Protein AF-A0A1A1YEW7-F1 (afdb_monomer_lite)

Organism: NCBI:txid451644

pLDDT: mean 77.47, std 19.4, range [44.66, 97.31]

Structure (mmCIF, N/CA/C/O backbone):
data_AF-A0A1A1YEW7-F1
#
_entry.id   AF-A0A1A1YEW7-F1
#
loop_
_atom_site.group_PDB
_atom_site.id
_atom_site.type_symbol
_atom_site.label_atom_id
_atom_site.label_alt_id
_atom_site.label_comp_id
_atom_site.label_asym_id
_atom_site.label_entity_id
_atom_site.label_seq_id
_atom_site.pdbx_PDB_ins_code
_atom_site.Cartn_x
_atom_site.Cartn_y
_atom_site.Cartn_z
_atom_site.occupancy
_atom_site.B_iso_or_equiv
_atom_site.auth_seq_id
_atom_site.auth_comp_id
_atom_site.auth_asym_id
_atom_site.auth_atom_id
_atom_site.pdbx_PDB_model_num
ATOM 1 N N . MET A 1 1 ? 8.725 6.239 5.226 1.00 45.47 1 MET A N 1
ATOM 2 C CA . MET A 1 1 ? 10.064 6.026 5.833 1.00 45.47 1 MET A CA 1
ATOM 3 C C . MET A 1 1 ? 10.259 4.528 6.096 1.00 45.47 1 MET A C 1
ATOM 5 O O . MET A 1 1 ? 10.280 4.098 7.235 1.00 45.47 1 MET A O 1
ATOM 9 N N . PHE A 1 2 ? 10.312 3.707 5.037 1.00 48.97 2 PHE A N 1
ATOM 10 C CA . PHE A 1 2 ? 10.470 2.240 5.139 1.00 48.97 2 PHE A CA 1
ATOM 11 C C . PHE A 1 2 ? 11.811 1.732 4.604 1.00 48.97 2 PHE A C 1
ATOM 13 O O . PHE A 1 2 ? 12.194 0.607 4.905 1.00 48.97 2 PHE A O 1
ATOM 20 N N . ARG A 1 3 ? 12.558 2.587 3.893 1.00 51.78 3 ARG A N 1
ATOM 21 C CA . ARG A 1 3 ? 13.911 2.292 3.401 1.00 51.78 3 ARG A CA 1
ATOM 22 C C . ARG A 1 3 ? 14.889 1.953 4.540 1.00 51.78 3 ARG A C 1
ATOM 24 O O . ARG A 1 3 ? 15.811 1.180 4.331 1.00 51.78 3 ARG A O 1
ATOM 31 N N . GLU A 1 4 ? 14.653 2.473 5.745 1.00 49.06 4 GLU A N 1
ATOM 32 C CA . GLU A 1 4 ? 15.453 2.169 6.941 1.00 49.06 4 GLU A CA 1
ATOM 33 C C . GLU A 1 4 ? 15.186 0.772 7.518 1.00 49.06 4 GLU A C 1
ATOM 35 O O . GLU A 1 4 ? 16.104 0.137 8.025 1.00 49.06 4 GLU A O 1
ATOM 40 N N . LEU A 1 5 ? 13.963 0.243 7.388 1.00 46.66 5 LEU A N 1
ATOM 41 C CA . LEU A 1 5 ? 13.632 -1.096 7.891 1.00 46.66 5 LEU A CA 1
ATOM 42 C C . LEU A 1 5 ? 14.187 -2.210 6.991 1.00 46.66 5 LEU A C 1
ATOM 44 O O . LEU A 1 5 ? 14.496 -3.286 7.492 1.00 46.66 5 LEU A O 1
ATOM 48 N N . SER A 1 6 ? 14.387 -1.949 5.694 1.00 50.50 6 SER A N 1
ATOM 49 C CA . SER A 1 6 ? 15.063 -2.886 4.781 1.00 50.50 6 SER A CA 1
ATOM 50 C C . SER A 1 6 ? 16.541 -3.080 5.113 1.00 50.50 6 SER A C 1
ATOM 52 O O . SER A 1 6 ? 17.089 -4.154 4.887 1.00 50.50 6 SER A O 1
ATOM 54 N N . ALA A 1 7 ? 17.199 -2.043 5.641 1.00 44.66 7 ALA A N 1
ATOM 55 C CA . ALA A 1 7 ? 18.616 -2.109 5.990 1.00 44.66 7 ALA A CA 1
ATOM 56 C C . ALA A 1 7 ? 18.875 -2.976 7.235 1.00 44.66 7 ALA A C 1
ATOM 58 O O . ALA A 1 7 ? 19.978 -3.490 7.395 1.00 44.66 7 ALA A O 1
ATOM 59 N N . LEU A 1 8 ? 17.865 -3.160 8.093 1.00 46.69 8 LEU A N 1
ATOM 60 C CA . LEU A 1 8 ? 18.003 -3.859 9.373 1.00 46.69 8 LEU A CA 1
ATOM 61 C C . LEU A 1 8 ? 18.042 -5.394 9.244 1.00 46.69 8 LEU A C 1
ATOM 63 O O . LEU A 1 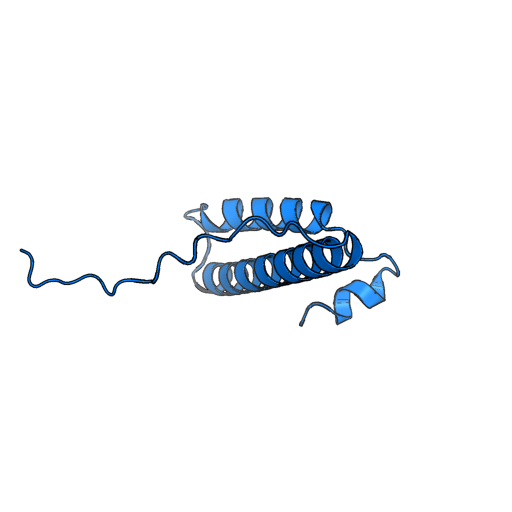8 ? 18.640 -6.035 10.100 1.00 46.69 8 LEU A O 1
ATOM 67 N N . ASP A 1 9 ? 17.488 -5.970 8.169 1.00 49.00 9 ASP A N 1
ATOM 68 C CA . ASP A 1 9 ? 17.459 -7.430 7.930 1.00 49.00 9 ASP A CA 1
ATOM 69 C C . ASP A 1 9 ? 18.383 -7.890 6.781 1.00 49.00 9 ASP A C 1
ATOM 71 O O . ASP A 1 9 ? 18.457 -9.082 6.483 1.00 49.00 9 ASP A O 1
ATOM 75 N N . GLY A 1 10 ? 19.071 -6.970 6.091 1.00 47.06 10 GLY A N 1
ATOM 76 C CA . GLY A 1 10 ? 20.021 -7.285 5.008 1.00 47.06 10 GL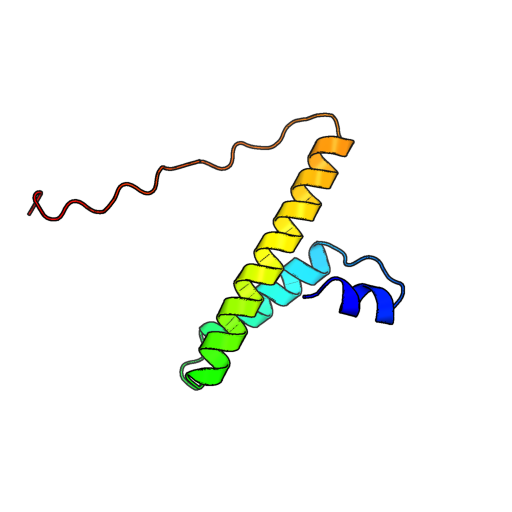Y A CA 1
ATOM 77 C C . GLY A 1 10 ? 19.426 -7.975 3.767 1.00 47.06 10 GLY A C 1
ATOM 78 O O . GLY A 1 10 ? 20.154 -8.267 2.820 1.00 47.06 10 GLY A O 1
ATOM 79 N N . GLN A 1 11 ? 18.117 -8.229 3.745 1.00 52.69 11 GLN A N 1
ATOM 80 C CA . GLN A 1 11 ? 17.397 -8.838 2.632 1.00 52.69 11 GLN A CA 1
ATOM 81 C C . GLN A 1 11 ? 16.657 -7.764 1.825 1.00 52.69 11 GLN A C 1
ATOM 83 O O . GLN A 1 11 ? 15.977 -6.916 2.414 1.00 52.69 11 GLN A O 1
ATOM 88 N N . PRO A 1 12 ? 16.743 -7.793 0.482 1.00 58.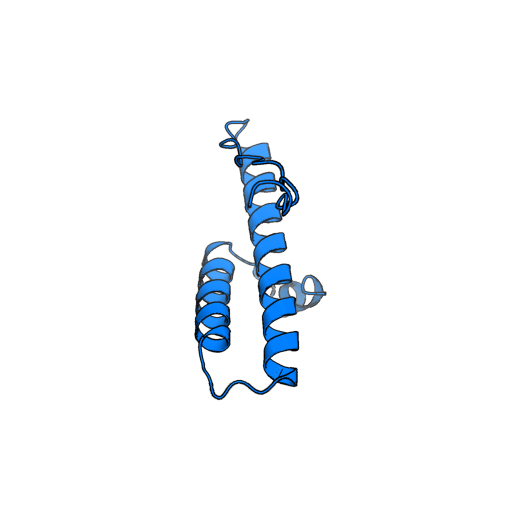59 12 PRO A N 1
ATOM 89 C CA . PRO A 1 12 ? 15.927 -6.923 -0.350 1.00 58.59 12 PRO A CA 1
ATOM 90 C C . PRO A 1 12 ? 14.448 -7.183 -0.043 1.00 58.59 12 PRO A C 1
ATOM 92 O O . PRO A 1 12 ? 14.014 -8.329 0.076 1.00 58.59 12 PRO A O 1
ATOM 95 N N . ILE A 1 13 ? 13.670 -6.113 0.121 1.00 68.06 13 ILE A N 1
ATOM 96 C CA . ILE A 1 13 ? 12.222 -6.244 0.267 1.00 68.06 13 ILE A CA 1
ATOM 97 C C . ILE A 1 13 ? 11.673 -6.825 -1.039 1.00 68.06 13 ILE A C 1
ATOM 99 O O . ILE A 1 13 ? 11.682 -6.163 -2.072 1.00 68.06 13 ILE A O 1
ATOM 103 N N . ASP A 1 14 ? 11.194 -8.065 -0.968 1.00 83.56 14 ASP A N 1
ATOM 104 C CA . ASP A 1 14 ? 10.546 -8.751 -2.082 1.00 83.56 14 ASP A CA 1
ATOM 105 C C . ASP A 1 14 ? 9.103 -8.244 -2.274 1.00 83.56 14 ASP A C 1
ATOM 107 O O . ASP A 1 14 ? 8.355 -8.025 -1.309 1.00 83.56 14 ASP A O 1
ATOM 111 N N . ARG A 1 15 ? 8.698 -8.081 -3.536 1.00 90.50 15 ARG A N 1
ATOM 112 C CA . ARG A 1 15 ? 7.353 -7.684 -3.960 1.00 90.50 15 ARG A CA 1
ATOM 113 C C . ARG A 1 15 ? 6.279 -8.567 -3.324 1.00 90.50 15 ARG A C 1
ATOM 115 O O . ARG A 1 15 ? 5.280 -8.046 -2.826 1.00 90.50 15 ARG A O 1
ATOM 122 N N . ASP A 1 16 ? 6.483 -9.881 -3.283 1.00 91.25 16 ASP A N 1
ATOM 123 C CA . ASP A 1 16 ? 5.488 -10.824 -2.752 1.00 91.25 16 ASP A CA 1
ATOM 124 C C . ASP A 1 16 ? 5.275 -10.652 -1.243 1.00 91.25 16 ASP A C 1
ATOM 126 O O . ASP A 1 16 ? 4.149 -10.752 -0.727 1.00 91.25 16 ASP A O 1
ATOM 130 N N . ARG A 1 17 ? 6.339 -10.282 -0.521 1.00 91.12 17 ARG A N 1
ATOM 131 C CA . ARG A 1 17 ? 6.249 -9.915 0.895 1.00 91.12 17 ARG A CA 1
ATOM 132 C C . ARG A 1 17 ? 5.410 -8.651 1.066 1.00 91.12 17 ARG A C 1
ATOM 134 O O . ARG A 1 17 ? 4.532 -8.625 1.929 1.00 91.12 17 ARG A O 1
ATOM 141 N N . LEU A 1 18 ? 5.616 -7.631 0.232 1.00 93.62 18 LEU A N 1
ATOM 142 C CA . LEU A 1 18 ? 4.810 -6.405 0.265 1.00 93.62 18 LEU A CA 1
ATOM 143 C C . LEU A 1 18 ? 3.340 -6.663 -0.073 1.00 93.62 18 LEU A C 1
ATOM 145 O O . LEU A 1 18 ? 2.466 -6.139 0.616 1.00 93.62 18 LEU A O 1
ATOM 149 N N . VAL A 1 19 ? 3.045 -7.507 -1.063 1.00 94.44 19 VAL A N 1
ATOM 150 C CA . VAL A 1 19 ? 1.669 -7.909 -1.404 1.00 94.44 19 VAL A CA 1
ATOM 151 C C . VAL A 1 19 ? 1.000 -8.611 -0.220 1.00 94.44 19 VAL A C 1
ATOM 153 O O . VAL A 1 19 ? -0.124 -8.266 0.152 1.00 94.44 19 VAL A O 1
ATOM 156 N N . THR A 1 20 ? 1.713 -9.529 0.436 1.00 95.12 20 THR A N 1
ATOM 157 C CA . THR A 1 20 ? 1.228 -10.213 1.644 1.00 95.12 20 THR A CA 1
ATOM 158 C C . THR A 1 20 ? 0.931 -9.221 2.770 1.00 95.12 20 THR A C 1
ATOM 160 O O . THR A 1 20 ? -0.098 -9.315 3.442 1.00 95.12 20 THR A O 1
ATOM 163 N N . MET A 1 21 ? 1.806 -8.235 2.980 1.00 94.38 21 MET A N 1
ATOM 164 C CA . MET A 1 21 ? 1.595 -7.188 3.981 1.00 94.38 21 MET A CA 1
ATOM 165 C C . MET A 1 21 ? 0.405 -6.293 3.632 1.00 94.38 21 MET A C 1
ATOM 167 O O . MET A 1 21 ? -0.394 -5.990 4.516 1.00 94.38 21 MET A O 1
ATOM 171 N N . ARG A 1 22 ? 0.239 -5.934 2.354 1.00 95.69 22 ARG A N 1
ATOM 172 C CA . ARG A 1 22 ? -0.905 -5.159 1.859 1.00 95.69 22 ARG A CA 1
ATOM 173 C C . ARG A 1 22 ? -2.230 -5.864 2.153 1.00 95.69 22 ARG A C 1
ATOM 175 O O . ARG A 1 22 ? -3.166 -5.229 2.624 1.00 95.69 22 ARG A O 1
ATOM 182 N N . ALA A 1 23 ? -2.302 -7.177 1.928 1.00 96.25 23 ALA A N 1
ATOM 183 C CA . ALA A 1 23 ? -3.498 -7.969 2.220 1.00 96.25 23 ALA A CA 1
ATOM 184 C C . ALA A 1 23 ? -3.827 -8.004 3.723 1.00 96.25 23 ALA A C 1
ATOM 186 O O . ALA A 1 23 ? -4.988 -7.900 4.116 1.00 96.25 23 ALA A O 1
ATOM 187 N N . ARG A 1 24 ? -2.804 -8.105 4.581 1.00 95.69 24 ARG A N 1
ATOM 188 C CA . ARG A 1 24 ? -2.982 -8.062 6.043 1.00 95.69 24 ARG A CA 1
ATOM 189 C C . ARG A 1 24 ? -3.484 -6.699 6.521 1.00 95.69 24 ARG A C 1
ATOM 191 O O . ARG A 1 24 ? -4.354 -6.654 7.383 1.00 95.69 24 ARG A O 1
ATOM 198 N N . VAL A 1 25 ? -2.956 -5.611 5.960 1.00 95.44 25 VAL A N 1
ATOM 199 C CA . VAL A 1 25 ? -3.397 -4.244 6.281 1.00 95.44 25 VAL A CA 1
ATOM 200 C C . VAL A 1 25 ? -4.834 -4.017 5.821 1.00 95.44 25 VAL A C 1
ATOM 202 O O . VAL A 1 25 ? -5.627 -3.529 6.615 1.00 95.44 25 VAL A O 1
ATOM 205 N N . ALA A 1 26 ? -5.197 -4.442 4.606 1.00 95.50 26 ALA A N 1
ATOM 206 C CA . ALA A 1 26 ? -6.578 -4.369 4.120 1.00 95.50 26 ALA A CA 1
ATOM 207 C C . ALA A 1 26 ? -7.554 -5.081 5.072 1.00 95.50 26 ALA A C 1
ATOM 209 O O . ALA A 1 26 ? -8.527 -4.485 5.516 1.00 95.50 26 ALA A O 1
ATOM 210 N N . ARG A 1 27 ? -7.219 -6.300 5.513 1.00 96.00 27 ARG A N 1
ATOM 211 C CA . ARG A 1 27 ? -8.039 -7.029 6.491 1.00 96.00 27 ARG A CA 1
ATOM 212 C C . ARG A 1 27 ? -8.182 -6.302 7.833 1.00 96.00 27 ARG A C 1
ATOM 214 O O . ARG A 1 27 ? -9.211 -6.437 8.483 1.00 96.00 27 ARG A O 1
ATOM 221 N N . ALA A 1 28 ? -7.154 -5.579 8.275 1.00 95.44 28 ALA A N 1
ATOM 222 C CA . ALA A 1 28 ? -7.224 -4.786 9.502 1.00 95.44 28 ALA A CA 1
ATOM 223 C C . ALA A 1 28 ? -8.048 -3.497 9.318 1.00 95.44 28 ALA A C 1
ATOM 225 O O . ALA A 1 28 ? -8.707 -3.060 10.258 1.00 95.44 28 ALA A O 1
ATOM 226 N N . LEU A 1 29 ? -8.034 -2.905 8.119 1.00 93.50 29 LEU A N 1
ATOM 227 C CA . LEU A 1 29 ? -8.889 -1.767 7.766 1.00 93.50 29 LEU A CA 1
ATOM 228 C C . LEU A 1 29 ? -10.377 -2.158 7.745 1.00 93.50 29 LEU A C 1
ATOM 230 O O . LEU A 1 29 ? -11.206 -1.354 8.158 1.00 93.50 29 LEU A O 1
ATOM 234 N N . ASP A 1 30 ? -10.694 -3.390 7.338 1.00 95.88 30 ASP A N 1
ATOM 235 C CA . ASP A 1 30 ? -12.065 -3.921 7.315 1.00 95.88 30 ASP A CA 1
ATOM 236 C C . ASP A 1 30 ? -12.606 -4.311 8.713 1.00 95.88 30 ASP A C 1
ATOM 238 O O . ASP A 1 30 ? -13.794 -4.606 8.859 1.00 95.88 30 ASP A O 1
ATOM 242 N N . ASP A 1 31 ? -11.768 -4.337 9.761 1.00 95.94 31 ASP A N 1
ATOM 243 C CA . ASP A 1 31 ? -12.202 -4.663 11.128 1.00 95.94 31 ASP A CA 1
ATOM 244 C C . ASP A 1 31 ? -12.891 -3.455 11.781 1.00 95.94 31 ASP A C 1
ATOM 246 O O . ASP A 1 31 ? -12.265 -2.435 12.077 1.00 95.94 31 ASP A O 1
ATOM 250 N N . SER A 1 32 ? -14.186 -3.590 12.085 1.00 94.00 32 SER A N 1
ATOM 251 C CA . SER A 1 32 ? -14.997 -2.538 12.713 1.00 94.00 32 SER A CA 1
ATOM 252 C C . SER A 1 32 ? -14.545 -2.158 14.129 1.00 94.00 32 SER A C 1
ATOM 254 O O . SER A 1 32 ? -15.033 -1.178 14.689 1.00 94.00 32 SER A O 1
ATOM 256 N N . ARG A 1 33 ? -13.647 -2.937 14.742 1.00 96.38 33 ARG A N 1
ATOM 257 C CA . ARG A 1 33 ? -13.050 -2.649 16.056 1.00 96.38 33 ARG A CA 1
ATOM 258 C C . ARG A 1 33 ? -11.765 -1.827 15.948 1.00 96.38 33 ARG A C 1
ATOM 260 O O . ARG A 1 33 ? -11.182 -1.480 16.977 1.00 96.38 33 ARG A O 1
ATOM 267 N N . THR A 1 34 ? -11.298 -1.531 14.737 1.00 94.88 34 THR A N 1
ATOM 268 C CA . THR A 1 34 ? -10.109 -0.710 14.512 1.00 94.88 34 THR A CA 1
ATOM 269 C C . THR A 1 34 ? -10.355 0.710 15.011 1.00 94.88 34 THR A C 1
ATOM 271 O O . THR A 1 34 ? -11.291 1.393 14.601 1.00 94.88 34 THR A O 1
ATOM 274 N N . THR A 1 35 ? -9.505 1.169 15.930 1.00 97.31 35 THR A N 1
ATOM 275 C CA . THR A 1 35 ? -9.623 2.518 16.495 1.00 97.31 35 THR A CA 1
ATOM 276 C C . THR A 1 35 ? -9.302 3.581 15.437 1.00 97.31 35 THR A C 1
ATOM 278 O O . THR A 1 35 ? -8.510 3.313 14.534 1.00 97.31 35 THR A O 1
ATOM 281 N N . PRO A 1 36 ? -9.819 4.818 15.550 1.00 95.75 36 PRO A N 1
ATOM 282 C CA . PRO A 1 36 ? -9.532 5.881 14.577 1.00 95.75 36 PRO A CA 1
ATOM 283 C C . PRO A 1 36 ? -8.032 6.157 14.379 1.00 95.75 36 PRO A C 1
ATOM 285 O O . PRO A 1 36 ? -7.563 6.350 13.258 1.00 95.75 36 PRO A O 1
ATOM 288 N N . THR A 1 37 ? -7.249 6.112 15.460 1.00 96.94 37 THR A N 1
ATOM 289 C CA . THR A 1 37 ? -5.787 6.260 15.397 1.00 96.94 37 THR A CA 1
ATOM 290 C C . THR A 1 37 ? -5.138 5.106 14.636 1.00 96.94 37 THR A C 1
ATOM 292 O O . THR A 1 37 ? -4.278 5.335 13.784 1.00 96.94 37 THR A O 1
ATOM 295 N N . ALA A 1 38 ? -5.562 3.866 14.907 1.00 96.19 38 ALA A N 1
ATOM 296 C CA . ALA A 1 38 ? -5.075 2.698 14.181 1.00 96.19 38 ALA A CA 1
ATOM 297 C C . ALA A 1 38 ? -5.480 2.750 12.701 1.00 96.19 38 ALA A C 1
ATOM 299 O O . ALA A 1 38 ? -4.663 2.434 11.843 1.00 96.19 38 ALA A O 1
ATOM 300 N N . LEU A 1 39 ? -6.690 3.223 12.394 1.00 96.38 39 LEU A N 1
ATOM 301 C CA . LEU A 1 39 ? -7.190 3.396 11.032 1.00 96.38 39 LEU A CA 1
ATOM 302 C C . LEU A 1 39 ? -6.306 4.358 10.227 1.00 96.38 39 LEU A C 1
ATOM 304 O O . LEU A 1 39 ? -5.897 4.039 9.111 1.00 96.38 39 LEU A O 1
ATOM 308 N N . SER A 1 40 ? -5.951 5.506 10.810 1.00 96.88 40 SER A N 1
ATOM 309 C CA . SER A 1 40 ? -5.025 6.469 10.197 1.00 96.88 40 SER A CA 1
ATOM 310 C C . SER A 1 40 ? -3.646 5.848 9.931 1.00 96.88 40 SER A C 1
ATOM 312 O O . SER A 1 40 ? -3.136 5.900 8.809 1.00 96.88 40 SER A O 1
ATOM 314 N N . ALA A 1 41 ? -3.075 5.161 10.927 1.00 96.81 41 ALA A N 1
ATOM 315 C CA . ALA A 1 41 ? -1.783 4.489 10.786 1.00 96.81 41 ALA A CA 1
ATOM 316 C C . ALA A 1 41 ? -1.801 3.392 9.705 1.00 96.81 41 ALA A C 1
ATOM 318 O O . ALA A 1 41 ? -0.881 3.306 8.887 1.00 96.81 41 ALA A O 1
ATOM 319 N N . LEU A 1 42 ? -2.857 2.576 9.665 1.00 96.56 42 LEU A N 1
ATOM 320 C CA . LEU A 1 42 ? -3.051 1.530 8.661 1.00 96.56 42 LEU A CA 1
ATOM 321 C C . LEU A 1 42 ? -3.238 2.119 7.258 1.00 96.56 42 LEU A C 1
ATOM 323 O O . LEU A 1 42 ? -2.691 1.581 6.300 1.00 96.56 42 LEU A O 1
ATOM 327 N N . THR A 1 43 ? -3.929 3.252 7.134 1.00 95.88 43 THR A N 1
ATOM 328 C CA . THR A 1 43 ? -4.126 3.950 5.854 1.00 95.88 43 THR A CA 1
ATOM 329 C C . THR A 1 43 ? -2.801 4.471 5.301 1.00 95.88 43 THR A C 1
ATOM 331 O O . THR A 1 43 ? -2.460 4.207 4.148 1.00 95.88 43 THR A O 1
ATOM 334 N N . HIS A 1 44 ? -1.990 5.135 6.131 1.00 96.06 44 HIS A N 1
ATOM 335 C CA . HIS A 1 44 ? -0.640 5.549 5.736 1.00 96.06 44 HIS A CA 1
ATOM 336 C C . HIS A 1 44 ? 0.232 4.348 5.362 1.00 96.06 44 HIS A C 1
ATOM 338 O O . HIS A 1 44 ? 0.934 4.375 4.349 1.00 96.06 44 HIS A O 1
ATOM 344 N N . ARG A 1 45 ? 0.133 3.252 6.123 1.00 94.56 45 ARG A N 1
ATOM 345 C CA . ARG A 1 45 ? 0.853 2.015 5.818 1.00 94.56 45 ARG A CA 1
ATOM 346 C C . ARG A 1 45 ? 0.429 1.410 4.478 1.00 94.56 45 ARG A C 1
ATOM 348 O O . ARG A 1 45 ? 1.293 0.946 3.736 1.00 94.56 45 ARG A O 1
ATOM 355 N N . GLN A 1 46 ? -0.862 1.433 4.155 1.00 96.19 46 GLN A N 1
ATOM 356 C CA . GLN A 1 46 ? -1.405 0.947 2.887 1.00 96.19 46 GLN A CA 1
ATOM 357 C C . GLN A 1 46 ? -0.874 1.761 1.696 1.00 96.19 46 GLN A C 1
ATOM 359 O O . GLN A 1 46 ? -0.480 1.181 0.679 1.00 96.19 46 GLN A O 1
ATOM 364 N N . ILE A 1 47 ? -0.817 3.090 1.836 1.00 95.88 47 ILE A N 1
ATOM 365 C CA . ILE A 1 47 ? -0.262 4.001 0.823 1.00 95.88 47 ILE A CA 1
ATOM 366 C C . ILE A 1 47 ? 1.227 3.716 0.609 1.00 95.88 47 ILE A C 1
ATOM 368 O O . ILE A 1 47 ? 1.661 3.555 -0.532 1.00 95.88 47 ILE A O 1
ATOM 372 N N . ASP A 1 48 ? 1.998 3.597 1.690 1.00 94.75 48 ASP A N 1
ATOM 373 C CA . ASP A 1 48 ? 3.436 3.333 1.622 1.00 94.75 48 ASP A CA 1
ATOM 374 C C . ASP A 1 48 ? 3.745 1.989 0.948 1.00 94.75 48 ASP A C 1
ATOM 376 O O . ASP A 1 48 ? 4.589 1.930 0.056 1.00 94.75 48 ASP A O 1
ATOM 380 N N . ILE A 1 49 ? 3.032 0.917 1.316 1.00 91.94 49 ILE A N 1
ATOM 381 C CA . ILE A 1 49 ? 3.208 -0.404 0.688 1.00 91.94 49 ILE A CA 1
A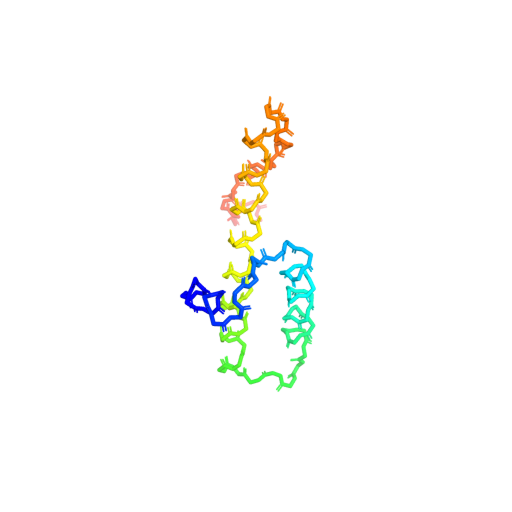TOM 382 C C . ILE A 1 49 ? 2.852 -0.352 -0.803 1.00 91.94 49 ILE A C 1
ATOM 384 O O . ILE A 1 49 ? 3.555 -0.931 -1.627 1.00 91.94 49 ILE A O 1
ATOM 388 N N . THR A 1 50 ? 1.774 0.349 -1.163 1.00 94.25 50 THR A N 1
ATOM 389 C CA . THR A 1 50 ? 1.342 0.473 -2.564 1.00 94.25 50 THR A CA 1
ATOM 390 C C . THR A 1 50 ? 2.375 1.218 -3.408 1.00 94.25 50 THR A C 1
ATOM 392 O O . THR A 1 50 ? 2.677 0.786 -4.519 1.00 94.25 50 THR A O 1
ATOM 395 N N . ARG A 1 51 ? 2.960 2.297 -2.872 1.00 93.06 51 ARG A N 1
ATOM 396 C CA . ARG A 1 51 ? 4.037 3.045 -3.537 1.00 93.06 51 ARG A CA 1
ATOM 397 C C . ARG A 1 51 ? 5.282 2.189 -3.750 1.00 93.06 51 ARG A C 1
ATOM 399 O O . ARG A 1 51 ? 5.861 2.237 -4.829 1.00 93.06 51 ARG A O 1
ATOM 406 N N . GLU A 1 52 ? 5.665 1.393 -2.755 1.00 90.38 52 GLU A N 1
ATOM 407 C CA . GLU A 1 52 ? 6.842 0.524 -2.854 1.00 90.38 52 GLU A CA 1
ATOM 408 C C . GLU A 1 52 ? 6.649 -0.581 -3.904 1.00 90.38 52 GLU A C 1
ATOM 410 O O . GLU A 1 52 ? 7.526 -0.800 -4.734 1.00 90.38 52 GLU A O 1
ATOM 415 N N . ILE A 1 53 ? 5.472 -1.222 -3.937 1.00 92.31 53 ILE A N 1
ATOM 416 C CA . ILE A 1 53 ? 5.140 -2.209 -4.979 1.00 92.31 53 ILE A CA 1
ATOM 417 C C . ILE A 1 53 ? 5.225 -1.566 -6.367 1.00 92.31 53 ILE A C 1
ATOM 419 O O . ILE A 1 53 ? 5.848 -2.132 -7.259 1.00 92.31 53 ILE A O 1
ATOM 423 N N . ALA A 1 54 ? 4.656 -0.369 -6.544 1.00 90.25 54 ALA A N 1
ATOM 424 C CA . ALA A 1 54 ? 4.709 0.339 -7.821 1.00 90.25 54 ALA A CA 1
ATOM 425 C C . ALA A 1 54 ? 6.148 0.682 -8.243 1.00 90.25 54 ALA A C 1
ATOM 427 O O . ALA A 1 54 ? 6.478 0.590 -9.424 1.00 90.25 54 ALA A O 1
ATOM 428 N N . ALA A 1 55 ? 7.017 1.042 -7.293 1.00 89.19 55 ALA A N 1
ATOM 429 C CA . ALA A 1 55 ? 8.428 1.304 -7.565 1.00 89.19 55 ALA A CA 1
ATOM 430 C C . ALA A 1 55 ? 9.174 0.036 -8.018 1.00 89.19 55 ALA A C 1
ATOM 432 O O . ALA A 1 55 ? 9.942 0.094 -8.979 1.00 89.19 55 ALA A O 1
ATOM 433 N N . ILE A 1 56 ? 8.919 -1.109 -7.374 1.00 88.56 56 ILE A N 1
ATOM 434 C CA . ILE A 1 56 ? 9.503 -2.403 -7.762 1.00 88.56 56 ILE A CA 1
ATOM 435 C C . ILE A 1 56 ? 8.987 -2.846 -9.136 1.00 88.56 56 ILE A C 1
ATOM 437 O O . ILE A 1 56 ? 9.779 -3.267 -9.981 1.00 88.56 56 ILE A O 1
ATOM 441 N N . ASP A 1 57 ? 7.684 -2.711 -9.387 1.00 89.19 57 ASP A N 1
ATOM 442 C CA . ASP A 1 57 ? 7.066 -3.064 -10.668 1.00 89.19 57 ASP A CA 1
ATOM 443 C C . ASP A 1 57 ? 7.636 -2.190 -11.804 1.00 89.19 57 ASP A C 1
ATOM 445 O O . ASP A 1 57 ? 8.010 -2.707 -12.859 1.00 89.19 57 ASP A O 1
ATOM 449 N N . ALA A 1 58 ? 7.802 -0.882 -11.572 1.00 88.25 58 ALA A N 1
ATOM 450 C CA . ALA A 1 58 ? 8.419 0.036 -12.530 1.00 88.25 58 ALA A CA 1
ATOM 451 C C . ALA A 1 58 ? 9.900 -0.288 -12.792 1.00 88.25 58 ALA A C 1
ATOM 453 O O . ALA A 1 58 ? 10.330 -0.304 -13.947 1.00 88.25 58 ALA A O 1
ATOM 454 N N . ALA A 1 59 ? 10.677 -0.586 -11.745 1.00 85.94 59 ALA A N 1
ATOM 455 C CA . ALA A 1 59 ? 12.077 -0.984 -11.883 1.00 85.94 59 ALA A CA 1
ATOM 456 C C . ALA A 1 59 ? 12.219 -2.302 -12.664 1.00 85.94 59 ALA A C 1
ATOM 458 O O . ALA A 1 59 ? 13.088 -2.426 -13.527 1.00 85.94 59 ALA A O 1
ATOM 459 N N . THR A 1 60 ? 11.321 -3.258 -12.415 1.00 85.38 60 THR A N 1
ATOM 460 C CA . THR A 1 60 ? 11.287 -4.546 -13.118 1.00 85.38 60 THR A CA 1
ATOM 461 C C . THR A 1 60 ? 10.925 -4.364 -14.592 1.00 85.38 60 THR A C 1
ATOM 463 O O . THR A 1 60 ? 11.595 -4.924 -15.460 1.00 85.38 60 THR A O 1
ATOM 466 N N . ALA A 1 61 ? 9.918 -3.538 -14.898 1.00 79.19 61 ALA A N 1
ATOM 467 C CA . ALA A 1 61 ? 9.505 -3.233 -16.269 1.00 79.19 61 ALA A CA 1
ATOM 468 C C . ALA A 1 61 ? 10.596 -2.499 -17.071 1.00 79.19 61 ALA A C 1
ATOM 470 O O . ALA A 1 61 ? 10.794 -2.787 -18.253 1.00 79.19 61 ALA A O 1
ATOM 471 N N . ALA A 1 62 ? 11.330 -1.583 -16.428 1.00 78.12 62 ALA A N 1
ATOM 472 C CA . ALA A 1 62 ? 12.475 -0.906 -17.034 1.00 78.12 62 ALA A CA 1
ATOM 473 C C . ALA A 1 62 ? 13.624 -1.884 -17.339 1.00 78.12 62 ALA A C 1
ATOM 475 O O . ALA A 1 62 ? 14.233 -1.800 -18.403 1.00 78.12 62 ALA A O 1
ATOM 476 N N . ALA A 1 63 ? 13.886 -2.845 -16.445 1.00 74.25 63 ALA A N 1
ATOM 477 C CA . ALA A 1 63 ? 14.925 -3.858 -16.636 1.00 74.25 63 ALA A CA 1
ATOM 478 C C . ALA A 1 63 ? 14.592 -4.880 -17.740 1.00 74.25 63 ALA A C 1
ATOM 480 O O . ALA A 1 63 ? 15.499 -5.408 -18.379 1.00 74.25 63 ALA A O 1
ATOM 481 N N . THR A 1 64 ? 13.308 -5.154 -17.988 1.00 73.50 64 THR A N 1
ATOM 482 C CA . THR A 1 64 ? 12.848 -6.141 -18.987 1.00 73.50 64 THR A CA 1
ATOM 483 C C . THR A 1 64 ? 12.583 -5.561 -20.380 1.00 73.50 64 THR A C 1
ATOM 485 O O . THR A 1 64 ? 12.121 -6.283 -21.260 1.00 73.50 64 THR A O 1
ATOM 488 N N . GLY A 1 65 ? 12.916 -4.290 -20.633 1.00 58.31 65 GLY A N 1
ATOM 489 C CA . GLY A 1 65 ? 12.853 -3.721 -21.985 1.00 58.31 65 GLY A CA 1
ATOM 490 C C . GLY A 1 65 ? 11.442 -3.398 -22.491 1.00 58.31 65 GLY A C 1
ATOM 491 O O . GLY A 1 65 ? 11.252 -3.270 -23.695 1.00 58.31 65 GLY A O 1
ATOM 492 N N . GLY A 1 66 ? 10.476 -3.208 -21.585 1.00 56.47 66 GLY A N 1
ATOM 493 C CA . GLY A 1 66 ? 9.219 -2.522 -21.884 1.00 56.47 66 GLY A CA 1
ATOM 494 C C . GLY A 1 66 ? 8.079 -3.387 -22.432 1.00 56.47 66 GLY A C 1
ATOM 495 O O . GLY A 1 66 ? 7.950 -3.605 -23.629 1.00 56.47 66 GLY A O 1
ATOM 496 N N . ALA A 1 67 ? 7.147 -3.718 -21.541 1.00 51.91 67 ALA A N 1
ATOM 497 C CA . ALA A 1 67 ? 5.712 -3.731 -21.828 1.00 51.91 67 ALA A CA 1
ATOM 498 C C . ALA A 1 67 ? 4.969 -3.459 -20.512 1.00 51.91 67 ALA A C 1
ATOM 500 O O . ALA A 1 67 ? 4.332 -4.338 -19.935 1.00 51.91 67 ALA A O 1
ATOM 501 N N . ALA A 1 68 ? 5.118 -2.245 -19.973 1.00 53.78 68 ALA A N 1
ATOM 502 C CA . ALA A 1 68 ? 4.304 -1.816 -18.843 1.00 53.78 68 ALA A CA 1
ATOM 503 C C . ALA A 1 68 ? 2.851 -1.729 -19.330 1.00 53.78 68 ALA A C 1
ATOM 505 O O . ALA A 1 68 ? 2.510 -0.851 -20.123 1.00 53.78 68 ALA A O 1
ATOM 506 N N . ALA A 1 69 ? 2.020 -2.681 -18.902 1.00 53.09 69 ALA A N 1
ATOM 507 C CA . ALA A 1 69 ? 0.583 -2.633 -19.114 1.00 53.09 69 ALA A CA 1
ATOM 508 C C . ALA A 1 69 ? 0.078 -1.263 -18.650 1.00 53.09 69 ALA A C 1
ATOM 510 O O . ALA A 1 69 ? 0.363 -0.843 -17.527 1.00 53.09 69 ALA A O 1
ATOM 511 N N . ALA A 1 70 ? -0.614 -0.559 -19.545 1.00 51.38 70 ALA A N 1
ATOM 512 C CA . ALA A 1 70 ? -1.171 0.750 -19.274 1.00 51.38 70 ALA A CA 1
ATOM 513 C C . ALA A 1 70 ? -2.029 0.665 -18.008 1.00 51.38 70 ALA A C 1
ATOM 515 O O . ALA A 1 70 ? -3.109 0.074 -18.011 1.00 51.38 70 ALA A O 1
ATOM 516 N N . VAL A 1 71 ? -1.541 1.252 -16.914 1.00 53.66 71 VAL A N 1
ATOM 517 C CA . VAL A 1 71 ? -2.418 1.658 -15.823 1.00 53.66 71 VAL A CA 1
ATOM 518 C C . VAL A 1 71 ? -3.432 2.570 -16.492 1.00 53.66 71 VAL A C 1
ATOM 520 O O . VAL A 1 71 ? -3.048 3.605 -17.039 1.00 53.66 71 VAL A O 1
ATOM 523 N N . ALA A 1 72 ? -4.695 2.147 -16.539 1.00 52.16 72 ALA A N 1
ATOM 524 C CA . ALA A 1 72 ? -5.765 2.994 -17.024 1.00 52.16 72 ALA A CA 1
ATOM 525 C C . ALA A 1 72 ? -5.759 4.244 -16.144 1.00 52.16 72 ALA A C 1
ATOM 527 O O . ALA A 1 72 ? -6.220 4.227 -15.004 1.00 52.16 72 ALA A O 1
ATOM 528 N N . ALA A 1 73 ? -5.183 5.322 -16.668 1.00 48.06 73 ALA A N 1
ATOM 529 C CA . ALA A 1 73 ? -5.384 6.664 -16.172 1.00 48.06 73 ALA A CA 1
ATOM 530 C C . ALA A 1 73 ? -6.822 7.042 -16.532 1.00 48.06 73 ALA A C 1
ATOM 532 O O . ALA A 1 73 ? -7.059 7.894 -17.384 1.00 48.06 73 ALA A O 1
ATOM 533 N N . THR A 1 74 ? -7.800 6.352 -15.939 1.00 51.41 74 THR A N 1
ATOM 534 C CA . THR A 1 74 ? -9.145 6.894 -15.850 1.00 51.41 74 THR A CA 1
ATOM 535 C C . THR A 1 74 ? -8.960 8.168 -15.050 1.00 51.41 74 THR A C 1
ATOM 537 O O . THR A 1 74 ? -8.676 8.120 -13.851 1.00 51.41 74 THR A O 1
ATOM 540 N N . GLY A 1 75 ? -8.969 9.300 -15.757 1.00 50.84 75 GLY A N 1
ATOM 541 C CA . GLY A 1 75 ? -8.947 10.607 -15.132 1.00 50.84 75 GLY A CA 1
ATOM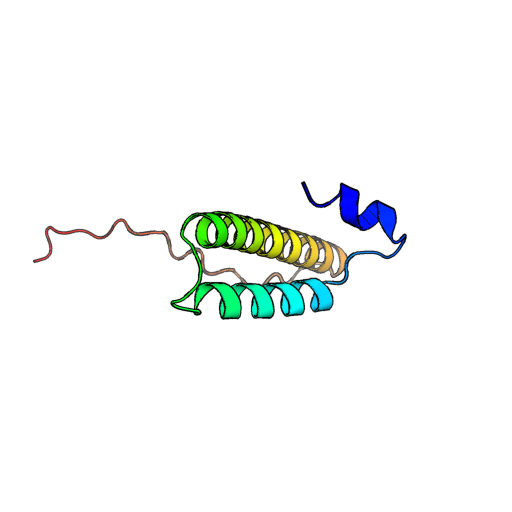 542 C C . GLY A 1 75 ? -9.992 10.594 -14.031 1.00 50.84 75 GLY A C 1
ATOM 543 O O . GLY A 1 75 ? -11.097 10.094 -14.232 1.00 50.84 75 GLY A O 1
ATOM 544 N N . ASN A 1 76 ? -9.606 11.059 -12.847 1.00 57.66 76 ASN A N 1
ATOM 545 C CA . ASN A 1 76 ? -10.535 11.300 -11.759 1.00 57.66 76 ASN A CA 1
ATOM 546 C C . ASN A 1 76 ? -11.467 12.426 -12.215 1.00 57.66 76 ASN A C 1
ATOM 548 O O . ASN A 1 76 ? -11.224 13.596 -11.911 1.00 57.66 76 ASN A O 1
ATOM 552 N N . GLU A 1 77 ? -12.471 12.082 -13.019 1.00 58.09 77 GLU A N 1
ATOM 553 C CA . GLU A 1 77 ? -13.564 12.979 -13.334 1.00 58.09 77 GLU A CA 1
ATOM 554 C C . GLU A 1 77 ? -14.189 13.339 -11.990 1.00 58.09 77 GLU A C 1
ATOM 556 O O . GLU A 1 77 ? -14.639 12.475 -11.232 1.00 58.09 77 GLU A O 1
ATOM 561 N N . LEU A 1 78 ? -14.077 14.621 -11.636 1.00 59.09 78 LEU A N 1
ATOM 562 C CA . LEU A 1 78 ? -14.748 15.172 -10.474 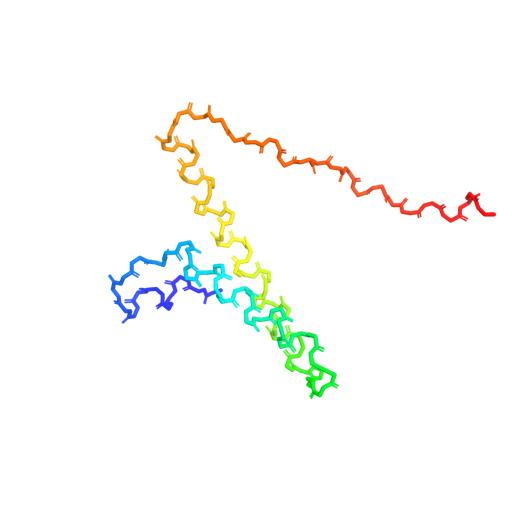1.00 59.09 78 LEU A CA 1
ATOM 563 C C . LEU A 1 78 ? -16.229 14.869 -10.680 1.00 59.09 78 LEU A C 1
ATOM 565 O O . LEU A 1 78 ? -16.808 15.320 -11.663 1.00 59.09 78 LEU A O 1
ATOM 569 N N . TRP A 1 79 ? -16.808 14.071 -9.790 1.00 67.56 79 TRP A N 1
ATOM 570 C CA . TRP A 1 79 ? -18.229 13.759 -9.812 1.00 67.56 79 TRP A CA 1
ATOM 571 C C . TRP A 1 79 ? -19.051 15.052 -9.988 1.00 67.56 79 TRP A C 1
ATOM 573 O O . TRP A 1 79 ? -18.958 15.958 -9.156 1.00 67.56 79 TRP A O 1
ATOM 583 N N . ASP A 1 80 ? -19.801 15.147 -11.091 1.00 68.94 80 ASP A N 1
ATOM 584 C CA . ASP A 1 80 ? -20.612 16.316 -11.438 1.00 68.94 80 ASP A CA 1
ATOM 585 C C . ASP A 1 80 ? -22.036 16.154 -10.895 1.00 68.94 80 ASP A C 1
ATOM 587 O O . ASP A 1 80 ? -22.865 15.414 -11.427 1.00 68.94 80 ASP A O 1
ATOM 591 N N . ALA A 1 81 ? -22.310 16.871 -9.808 1.00 62.09 81 ALA A N 1
ATOM 592 C CA . ALA A 1 81 ? -23.598 16.883 -9.128 1.00 62.09 81 ALA A CA 1
ATOM 593 C C . ALA A 1 81 ? -24.729 17.532 -9.946 1.00 62.09 81 ALA A C 1
ATOM 595 O O . ALA A 1 81 ? -25.884 17.433 -9.544 1.00 62.09 81 ALA A O 1
ATOM 596 N N . SER A 1 82 ? -24.418 18.227 -11.048 1.00 66.06 82 SER A N 1
ATOM 597 C CA . SER A 1 82 ? -25.416 18.920 -11.876 1.00 66.06 82 SER A CA 1
ATOM 598 C C . SER A 1 82 ? -26.193 17.997 -12.823 1.00 66.06 82 SER A C 1
ATOM 600 O O . SER A 1 82 ? -27.138 18.437 -13.474 1.00 66.06 82 SER A O 1
ATOM 602 N N . ALA A 1 83 ? -25.825 16.713 -12.877 1.00 69.38 83 ALA A N 1
ATOM 603 C CA . ALA A 1 83 ? -26.506 15.681 -13.655 1.00 69.38 83 ALA A CA 1
ATOM 604 C C . ALA A 1 83 ? -27.688 15.004 -12.918 1.00 69.38 83 ALA A C 1
ATOM 606 O O . ALA A 1 83 ? -28.209 14.002 -13.414 1.00 69.38 83 ALA A O 1
ATOM 607 N N . ILE A 1 84 ? -28.094 15.521 -11.747 1.00 53.72 84 ILE A N 1
ATOM 608 C CA . ILE A 1 84 ? -29.285 15.096 -10.983 1.00 53.72 84 ILE A CA 1
ATOM 609 C C . ILE A 1 84 ? -30.353 16.187 -11.039 1.00 53.72 84 ILE A C 1
ATOM 611 O O . ILE A 1 84 ? -30.006 17.360 -10.776 1.00 53.72 84 ILE A O 1
#

Radius of gyration: 17.04 Å; chains: 1; bounding box: 49×30×38 Å

Sequence (84 aa):
MFRELSALDGQPIDRDRLVTMRARVARALDDSRTTPTALSALTHRQIDITREIAAIDAATAAATGGAAAAVAATGNELWDASAI

Secondary structure (DSSP, 8-state):
--HHHHHHS-S---HHHHHHHHHHHHHHHT-TT--HHHHHHHHHHHHHHHHHHHHHHHHHHHHTTS--------------GGG-

Foldseek 3Di:
DCVVVCVVVVDDDDLVNLVVVLVVLVVLCPDPPQDPVNNVVSVVSNVVSVVVSVVVVVVVQVVVPDDDPDPPPPPPPPDDPVVD